Protein AF-A0A920I6Q3-F1 (afdb_monomer_lite)

pLDDT: mean 84.06, std 19.47, range [24.64, 98.5]

Structure (mmCIF, N/CA/C/O backbone):
data_AF-A0A920I6Q3-F1
#
_entry.id   AF-A0A920I6Q3-F1
#
loop_
_atom_site.group_PDB
_atom_site.id
_atom_site.type_symbol
_atom_site.label_atom_id
_atom_site.label_alt_id
_atom_site.label_comp_id
_atom_site.label_asym_id
_atom_site.label_entity_id
_atom_site.label_seq_id
_atom_site.pdbx_PDB_ins_code
_atom_site.Cartn_x
_atom_site.Cartn_y
_atom_site.Cartn_z
_atom_site.occupancy
_atom_site.B_iso_or_equiv
_atom_site.auth_seq_id
_atom_site.auth_comp_id
_atom_site.auth_asym_id
_atom_site.auth_atom_id
_atom_site.pdbx_PDB_model_num
ATOM 1 N N . MET A 1 1 ? 36.066 -13.704 1.745 1.00 34.78 1 MET A N 1
ATOM 2 C CA . MET A 1 1 ? 35.389 -14.937 1.288 1.00 34.78 1 MET A CA 1
ATOM 3 C C . MET A 1 1 ? 34.544 -14.584 0.076 1.00 34.78 1 MET A C 1
ATOM 5 O O . MET A 1 1 ? 33.586 -13.843 0.223 1.00 34.78 1 MET A O 1
ATOM 9 N N . HIS A 1 2 ? 34.948 -15.011 -1.120 1.00 35.78 2 HIS A N 1
ATOM 10 C CA . HIS A 1 2 ? 34.223 -14.758 -2.368 1.00 35.78 2 HIS A CA 1
ATOM 11 C C . HIS A 1 2 ? 33.561 -16.077 -2.783 1.00 35.78 2 HIS A C 1
ATOM 13 O O . HIS A 1 2 ? 34.258 -17.050 -3.060 1.00 35.78 2 HIS A O 1
ATOM 19 N N . CYS A 1 3 ? 32.230 -16.140 -2.725 1.00 24.64 3 CYS A N 1
ATOM 20 C CA . CYS A 1 3 ? 31.465 -17.318 -3.129 1.00 24.64 3 CYS A CA 1
ATOM 21 C C . CYS A 1 3 ? 31.267 -17.269 -4.655 1.00 24.64 3 CYS A C 1
ATOM 23 O O . CYS A 1 3 ? 30.679 -16.301 -5.141 1.00 24.64 3 CYS A O 1
ATOM 25 N N . PRO A 1 4 ? 31.746 -18.250 -5.440 1.00 36.66 4 PRO A N 1
ATOM 26 C CA . PRO A 1 4 ? 31.549 -18.222 -6.879 1.00 36.66 4 PRO A CA 1
ATOM 27 C C . PRO A 1 4 ? 30.095 -18.581 -7.211 1.00 36.66 4 PRO A C 1
ATOM 29 O O . PRO A 1 4 ? 29.609 -19.648 -6.829 1.00 36.66 4 PRO A O 1
ATOM 32 N N . ARG A 1 5 ? 29.408 -17.711 -7.964 1.00 43.38 5 ARG A N 1
ATOM 33 C CA . ARG A 1 5 ? 28.084 -17.999 -8.541 1.00 43.38 5 ARG A CA 1
ATOM 34 C C . ARG A 1 5 ? 28.200 -19.202 -9.487 1.00 43.38 5 ARG A C 1
ATOM 36 O O . ARG A 1 5 ? 28.765 -19.090 -10.575 1.00 43.38 5 ARG A O 1
ATOM 43 N N . ARG A 1 6 ? 27.655 -20.360 -9.097 1.00 35.28 6 ARG A N 1
ATOM 44 C CA . ARG A 1 6 ? 27.401 -21.462 -10.040 1.00 35.28 6 ARG A CA 1
ATOM 45 C C . ARG A 1 6 ? 26.299 -21.021 -10.999 1.00 35.28 6 ARG A C 1
ATOM 47 O O . ARG A 1 6 ? 25.222 -20.632 -10.561 1.00 35.28 6 ARG A O 1
ATOM 54 N N . ARG A 1 7 ? 26.560 -21.101 -12.306 1.00 39.59 7 ARG A N 1
ATOM 55 C CA . ARG A 1 7 ? 25.502 -21.024 -13.320 1.00 39.59 7 ARG A CA 1
ATOM 56 C C . ARG A 1 7 ? 24.631 -22.268 -13.186 1.00 39.59 7 ARG A C 1
ATOM 58 O O . ARG A 1 7 ? 25.133 -23.377 -13.362 1.00 39.59 7 ARG A O 1
ATOM 65 N N . ALA A 1 8 ? 23.354 -22.079 -12.876 1.00 39.53 8 ALA A N 1
ATOM 66 C CA . ALA A 1 8 ? 22.361 -23.127 -13.038 1.00 39.53 8 ALA A CA 1
ATOM 67 C C . ALA A 1 8 ? 22.209 -23.407 -14.542 1.00 39.53 8 ALA A C 1
ATOM 69 O O . ALA A 1 8 ? 21.888 -22.511 -15.323 1.00 39.53 8 ALA A O 1
ATOM 70 N N . VAL A 1 9 ? 22.518 -24.635 -14.946 1.00 38.66 9 VAL A N 1
ATOM 71 C CA . VAL A 1 9 ? 22.268 -25.160 -16.290 1.00 38.66 9 VAL A CA 1
ATOM 72 C C . VAL A 1 9 ? 20.956 -25.936 -16.226 1.00 38.66 9 VAL A C 1
ATOM 74 O O . VAL A 1 9 ? 20.806 -26.774 -15.340 1.00 38.66 9 VAL A O 1
ATOM 77 N N . GLY A 1 10 ? 20.038 -25.673 -17.164 1.00 38.41 10 GLY A N 1
ATOM 78 C CA . GLY A 1 10 ? 18.911 -26.572 -17.445 1.00 38.41 10 GLY A CA 1
ATOM 79 C C . GLY A 1 10 ? 17.497 -26.057 -17.162 1.00 38.41 10 GLY A C 1
ATOM 80 O O . GLY A 1 10 ? 16.642 -26.877 -16.858 1.00 38.41 10 GLY A O 1
ATOM 81 N N . TRP A 1 11 ? 17.227 -24.753 -17.272 1.00 33.84 11 TRP A N 1
ATOM 82 C CA . TRP A 1 11 ? 15.851 -24.230 -17.254 1.00 33.84 11 TRP A CA 1
ATOM 83 C C . TRP A 1 11 ? 15.514 -23.655 -18.635 1.00 33.84 11 TRP A C 1
ATOM 85 O O . TRP A 1 11 ? 16.362 -22.944 -19.181 1.00 33.84 11 TRP A O 1
ATOM 95 N N . PRO A 1 12 ? 14.347 -23.969 -19.229 1.00 40.97 12 PRO A N 1
ATOM 96 C CA . PRO A 1 12 ? 13.922 -23.344 -20.477 1.00 40.97 12 PRO A CA 1
ATOM 97 C C . PRO A 1 12 ? 13.840 -21.821 -20.290 1.00 40.97 12 PRO A C 1
ATOM 99 O O . PRO A 1 12 ? 13.331 -21.338 -19.280 1.00 40.97 12 PRO A O 1
ATOM 102 N N . ASP A 1 13 ? 14.365 -21.062 -21.255 1.00 51.31 13 ASP A N 1
ATOM 103 C CA . ASP A 1 13 ? 14.627 -19.616 -21.138 1.00 51.31 13 ASP A CA 1
ATOM 104 C C . ASP A 1 13 ? 13.391 -18.755 -20.795 1.00 51.31 13 ASP A C 1
ATOM 106 O O . ASP A 1 13 ? 13.546 -17.630 -20.326 1.00 51.31 13 ASP A O 1
ATOM 110 N N . ALA A 1 14 ? 12.176 -19.285 -20.963 1.00 45.19 14 ALA A N 1
ATOM 111 C CA . ALA A 1 14 ? 10.917 -18.605 -20.655 1.00 45.19 14 ALA A CA 1
ATOM 112 C C . ALA A 1 14 ? 10.618 -18.469 -19.147 1.00 45.19 14 ALA A C 1
ATOM 114 O O . ALA A 1 14 ? 9.859 -17.589 -18.755 1.00 45.19 14 ALA A O 1
ATOM 115 N N . GLU A 1 15 ? 11.225 -19.304 -18.297 1.00 41.62 15 GLU A N 1
ATOM 116 C CA . GLU A 1 15 ? 11.016 -19.303 -16.838 1.00 41.62 15 GLU A CA 1
ATOM 117 C C . GLU A 1 15 ? 12.196 -18.705 -16.062 1.00 41.62 15 GLU A C 1
ATOM 119 O O . GLU A 1 15 ? 12.242 -18.758 -14.828 1.00 41.62 15 GLU A O 1
ATOM 124 N N . ARG A 1 16 ? 13.150 -18.064 -16.754 1.00 47.28 16 ARG A N 1
ATOM 125 C CA . ARG A 1 16 ? 13.996 -17.064 -16.097 1.00 47.28 16 ARG A CA 1
ATOM 126 C C . ARG A 1 16 ? 13.096 -15.909 -15.703 1.00 47.28 16 ARG A C 1
ATOM 128 O O . ARG A 1 16 ? 12.879 -15.002 -16.495 1.00 47.28 16 ARG A O 1
ATOM 135 N N . SER A 1 17 ? 12.561 -16.028 -14.489 1.00 52.28 17 SER A N 1
ATOM 136 C CA . SER A 1 17 ? 11.745 -15.061 -13.770 1.00 52.28 17 SER A CA 1
ATOM 137 C C . SER A 1 17 ? 11.915 -13.665 -14.353 1.00 52.28 17 SER A C 1
ATOM 139 O O . SER A 1 17 ? 12.967 -13.044 -14.179 1.00 52.28 17 SER A O 1
ATOM 141 N N . ILE A 1 18 ? 10.881 -13.196 -15.053 1.00 59.38 18 ILE A N 1
ATOM 142 C CA . ILE A 1 18 ? 10.755 -11.819 -15.542 1.00 59.38 18 ILE A CA 1
ATOM 143 C C . ILE A 1 18 ? 11.156 -10.806 -14.460 1.00 59.38 18 ILE A C 1
ATOM 145 O O . ILE A 1 18 ? 11.669 -9.753 -14.796 1.00 59.38 18 ILE A O 1
ATOM 149 N N . ALA A 1 19 ? 11.057 -11.157 -13.172 1.00 59.66 19 ALA A N 1
ATOM 150 C CA . ALA A 1 19 ? 11.467 -10.329 -12.046 1.00 59.66 19 ALA A CA 1
ATOM 151 C C . ALA A 1 19 ? 12.983 -10.159 -11.829 1.00 59.66 19 ALA A C 1
ATOM 153 O O . ALA A 1 19 ? 13.403 -9.142 -11.276 1.00 59.66 19 ALA A O 1
ATOM 154 N N . HIS A 1 20 ? 13.822 -11.114 -12.244 1.00 62.41 20 HIS A N 1
ATOM 155 C CA . HIS A 1 20 ? 15.262 -11.113 -11.948 1.00 62.41 20 HIS A CA 1
ATOM 156 C C . HIS A 1 20 ? 16.000 -9.821 -12.361 1.00 62.41 20 HIS A C 1
ATOM 158 O O . HIS A 1 20 ? 16.717 -9.272 -11.523 1.00 62.41 20 HIS A O 1
ATOM 164 N N . PRO A 1 21 ? 15.821 -9.270 -13.582 1.00 64.75 21 PRO A N 1
ATOM 165 C CA . PRO A 1 21 ? 16.492 -8.024 -13.956 1.00 64.75 21 PRO A CA 1
ATOM 166 C C . PRO A 1 21 ? 16.053 -6.822 -13.106 1.00 64.75 21 PRO A C 1
ATOM 168 O O . PRO A 1 21 ? 16.866 -5.946 -12.829 1.00 64.75 21 PRO A O 1
ATOM 171 N N . TYR A 1 22 ? 14.798 -6.773 -12.652 1.00 65.31 22 TYR A N 1
ATOM 172 C CA . TYR A 1 22 ? 14.277 -5.667 -11.838 1.00 65.31 22 TYR A CA 1
ATOM 173 C C . TYR A 1 22 ? 14.873 -5.682 -10.429 1.00 65.31 22 TYR A C 1
ATOM 175 O O . TYR A 1 22 ? 15.246 -4.636 -9.896 1.00 65.31 22 TYR A O 1
ATOM 183 N N . ILE A 1 23 ? 14.996 -6.877 -9.847 1.00 69.06 23 ILE A N 1
ATOM 184 C CA . ILE A 1 23 ? 15.585 -7.081 -8.522 1.00 69.06 23 ILE A CA 1
ATOM 185 C C . ILE A 1 23 ? 17.081 -6.749 -8.548 1.00 69.06 23 ILE A C 1
ATOM 187 O O . ILE A 1 23 ? 17.555 -6.040 -7.663 1.00 69.06 23 ILE A O 1
ATOM 191 N N . ASP A 1 24 ? 17.812 -7.188 -9.578 1.00 66.81 24 ASP A N 1
ATOM 192 C CA . ASP A 1 24 ? 19.241 -6.883 -9.722 1.00 66.81 24 ASP A CA 1
ATOM 193 C C . ASP A 1 24 ? 19.486 -5.358 -9.797 1.00 66.81 24 ASP A C 1
ATOM 195 O O . ASP A 1 24 ? 20.314 -4.823 -9.058 1.00 66.81 24 ASP A O 1
ATOM 199 N N . ILE A 1 25 ? 18.702 -4.629 -10.605 1.00 67.06 25 ILE A N 1
ATOM 200 C CA . ILE A 1 25 ? 18.811 -3.161 -10.734 1.00 67.06 25 ILE A CA 1
ATOM 201 C C . ILE A 1 25 ? 18.474 -2.457 -9.407 1.00 67.06 25 ILE A C 1
ATOM 203 O O . ILE A 1 25 ? 19.139 -1.488 -9.028 1.00 67.06 25 ILE A O 1
ATOM 207 N N . ALA A 1 26 ? 17.468 -2.943 -8.673 1.00 65.31 26 ALA A N 1
ATOM 208 C CA . ALA A 1 26 ? 17.104 -2.390 -7.370 1.00 65.31 26 ALA A CA 1
ATOM 209 C C . ALA A 1 26 ? 18.235 -2.549 -6.336 1.00 65.31 26 ALA A C 1
ATOM 211 O O . ALA A 1 26 ? 18.516 -1.619 -5.576 1.00 65.31 26 ALA A O 1
ATOM 212 N N . VAL A 1 27 ? 18.915 -3.700 -6.329 1.00 68.00 27 VAL A N 1
ATOM 213 C CA . VAL A 1 27 ? 20.031 -3.991 -5.413 1.00 68.00 27 VAL A CA 1
ATOM 214 C C . VAL A 1 27 ? 21.282 -3.172 -5.756 1.00 68.00 27 VAL A C 1
ATOM 216 O O . VAL A 1 27 ? 21.980 -2.711 -4.851 1.00 68.00 27 VAL A O 1
ATOM 219 N N . ASP A 1 28 ? 21.524 -2.891 -7.038 1.00 70.69 28 ASP A N 1
ATOM 220 C CA . ASP A 1 28 ? 22.690 -2.137 -7.524 1.00 70.69 28 ASP A CA 1
ATOM 221 C C . ASP A 1 28 ? 22.575 -0.603 -7.348 1.00 70.69 28 ASP A C 1
ATOM 223 O O . ASP A 1 28 ? 23.283 0.166 -8.001 1.00 70.69 28 ASP A O 1
ATOM 227 N N . ARG A 1 29 ? 21.711 -0.127 -6.436 1.00 64.44 29 ARG A N 1
ATOM 228 C CA . ARG A 1 29 ? 21.455 1.301 -6.127 1.00 64.44 29 ARG A CA 1
ATOM 229 C C . ARG A 1 29 ? 20.893 2.122 -7.293 1.00 64.44 29 ARG A C 1
ATOM 231 O O . ARG A 1 29 ? 20.887 3.350 -7.232 1.00 64.44 29 ARG A O 1
ATOM 238 N N . GLN A 1 30 ? 20.350 1.474 -8.317 1.00 77.00 30 GLN A N 1
ATOM 239 C CA . GLN A 1 30 ? 19.707 2.130 -9.458 1.00 77.00 30 GLN A CA 1
ATOM 240 C C . GLN A 1 30 ? 18.189 2.235 -9.237 1.00 77.00 30 GLN A C 1
ATOM 242 O O . GLN A 1 30 ? 17.382 1.858 -10.084 1.00 77.00 30 GLN A O 1
ATOM 247 N N . GLY A 1 31 ? 17.779 2.749 -8.071 1.00 79.81 31 GLY A N 1
ATOM 248 C CA . GLY A 1 31 ? 16.374 2.738 -7.639 1.00 79.81 31 GLY A CA 1
ATOM 249 C C . GLY A 1 31 ? 15.419 3.485 -8.579 1.00 79.81 31 GLY A C 1
ATOM 250 O O . GLY A 1 31 ? 14.288 3.049 -8.786 1.00 79.81 31 GLY A O 1
ATOM 251 N N . ALA A 1 32 ? 15.876 4.575 -9.204 1.00 83.44 32 ALA A N 1
ATOM 252 C CA . ALA A 1 32 ? 15.079 5.317 -10.182 1.00 83.44 32 ALA A CA 1
ATOM 253 C C . ALA A 1 32 ? 14.826 4.510 -11.469 1.00 83.44 32 ALA A C 1
ATOM 255 O O . ALA A 1 32 ? 13.694 4.483 -11.954 1.00 83.44 32 ALA A O 1
ATOM 256 N N . ASP A 1 33 ? 15.842 3.813 -11.984 1.00 86.06 33 ASP A N 1
ATOM 257 C CA . ASP A 1 33 ? 15.704 2.953 -13.164 1.00 86.06 33 ASP A CA 1
ATOM 258 C C . ASP A 1 33 ? 14.879 1.703 -12.869 1.00 86.06 33 ASP A C 1
ATOM 260 O O . ASP A 1 33 ? 14.004 1.352 -13.662 1.00 86.06 33 ASP A O 1
ATOM 264 N N . ALA A 1 34 ? 15.086 1.081 -11.703 1.00 88.44 34 ALA A N 1
ATOM 265 C CA . ALA A 1 34 ? 14.261 -0.033 -11.245 1.00 88.44 34 ALA A CA 1
ATOM 266 C C . ALA A 1 34 ? 12.784 0.374 -11.195 1.00 88.44 34 ALA A C 1
ATOM 268 O O . ALA A 1 34 ? 11.931 -0.324 -11.737 1.00 88.44 34 ALA A O 1
ATOM 269 N N . ARG A 1 35 ? 12.484 1.545 -10.619 1.00 90.75 35 ARG A N 1
ATOM 270 C CA . ARG A 1 35 ? 11.119 2.074 -10.544 1.00 90.75 35 ARG A CA 1
ATOM 271 C C . ARG A 1 35 ? 10.531 2.290 -11.933 1.00 90.75 35 ARG A C 1
ATOM 273 O O . ARG A 1 35 ? 9.440 1.801 -12.196 1.00 90.75 35 ARG A O 1
ATOM 280 N N . ARG A 1 36 ? 11.254 2.950 -12.845 1.00 91.38 36 ARG A N 1
ATOM 281 C CA . ARG A 1 36 ? 10.800 3.136 -14.235 1.00 91.38 36 ARG A CA 1
ATOM 282 C C . ARG A 1 36 ? 10.458 1.799 -14.894 1.00 91.38 36 ARG A C 1
ATOM 284 O O . ARG A 1 36 ? 9.429 1.694 -15.550 1.00 91.38 36 ARG A O 1
ATOM 291 N N . HIS A 1 37 ? 11.288 0.778 -14.705 1.00 91.44 37 HIS A N 1
ATOM 292 C CA . HIS A 1 37 ? 11.013 -0.547 -15.248 1.00 91.44 37 HIS A CA 1
ATOM 293 C C . HIS A 1 37 ? 9.762 -1.181 -14.626 1.00 91.44 37 HIS A C 1
ATOM 295 O O . HIS A 1 37 ? 8.944 -1.710 -15.374 1.00 91.44 37 HIS A O 1
ATOM 301 N N . VAL A 1 38 ? 9.562 -1.089 -13.305 1.00 93.56 38 VAL A N 1
ATOM 302 C CA . VAL A 1 38 ? 8.329 -1.572 -12.652 1.00 93.56 38 VAL A CA 1
ATOM 303 C C . VAL A 1 38 ? 7.093 -0.908 -13.265 1.00 93.56 38 VAL A C 1
ATOM 305 O O . VAL A 1 38 ? 6.145 -1.608 -13.608 1.00 93.56 38 VAL A O 1
ATOM 308 N N . TYR A 1 39 ? 7.122 0.412 -13.483 1.00 94.81 39 TYR A N 1
ATOM 309 C CA . TYR A 1 39 ? 6.023 1.140 -14.130 1.00 94.81 39 TYR A CA 1
ATOM 310 C C . TYR A 1 39 ? 5.720 0.640 -15.547 1.00 94.81 39 TYR A C 1
ATOM 312 O O . TYR A 1 39 ? 4.553 0.543 -15.911 1.00 94.81 39 TYR A O 1
ATOM 320 N N . GLU A 1 40 ? 6.734 0.327 -16.358 1.00 94.25 40 GLU A N 1
ATOM 321 C CA . GLU A 1 40 ? 6.503 -0.249 -17.690 1.00 94.25 40 GLU A CA 1
ATOM 322 C C . GLU A 1 40 ? 5.953 -1.678 -17.609 1.00 94.25 40 GLU A C 1
ATOM 324 O O . GLU A 1 40 ? 5.031 -2.017 -18.343 1.00 94.25 40 GLU A O 1
ATOM 329 N N . HIS A 1 41 ? 6.458 -2.493 -16.679 1.00 93.75 41 HIS A N 1
ATOM 330 C CA . HIS A 1 41 ? 6.026 -3.882 -16.500 1.00 93.75 41 HIS A CA 1
ATOM 331 C C . HIS A 1 41 ? 4.542 -3.994 -16.159 1.00 93.75 41 HIS A C 1
ATOM 333 O O . HIS A 1 41 ? 3.809 -4.759 -16.782 1.00 93.75 41 HIS A O 1
ATOM 339 N N . VAL A 1 42 ? 4.075 -3.201 -15.192 1.00 95.31 42 VAL A N 1
ATOM 340 C CA . VAL A 1 42 ? 2.686 -3.285 -14.720 1.00 95.31 42 VAL A CA 1
ATOM 341 C C . VAL A 1 42 ? 1.668 -2.767 -15.738 1.00 95.31 42 VAL A C 1
ATOM 343 O O . VAL A 1 42 ? 0.478 -3.010 -15.565 1.00 95.31 42 VAL A O 1
ATOM 346 N N . LYS A 1 43 ? 2.092 -2.093 -16.818 1.00 94.62 43 LYS A N 1
ATOM 347 C CA . LYS A 1 43 ? 1.183 -1.750 -17.927 1.00 94.62 43 LYS A CA 1
ATOM 348 C C . LYS A 1 43 ? 0.724 -2.990 -18.687 1.00 94.62 43 LYS A C 1
ATOM 350 O O . LYS A 1 43 ? -0.413 -3.027 -19.144 1.00 94.62 43 LYS A O 1
ATOM 355 N N . GLU A 1 44 ? 1.603 -3.978 -18.834 1.00 94.94 44 GLU A N 1
ATOM 356 C CA . GLU A 1 44 ? 1.318 -5.215 -19.566 1.00 94.94 44 GLU A CA 1
ATOM 357 C C . GLU A 1 44 ? 0.897 -6.348 -18.618 1.00 94.94 44 GLU A C 1
ATOM 359 O O . GLU A 1 44 ? -0.043 -7.086 -18.912 1.00 94.94 44 GLU A O 1
ATOM 364 N N . TRP A 1 45 ? 1.512 -6.424 -17.433 1.00 95.31 45 TRP A N 1
ATOM 365 C CA . TRP A 1 45 ? 1.209 -7.425 -16.404 1.00 95.31 45 TRP A CA 1
ATOM 366 C C . TRP A 1 45 ? 0.849 -6.772 -15.064 1.00 95.31 45 TRP A C 1
ATOM 368 O O . TRP A 1 45 ? 1.582 -6.918 -14.083 1.00 95.31 45 TRP A O 1
ATOM 378 N N . PRO A 1 46 ? -0.295 -6.068 -14.967 1.00 94.56 46 PRO A N 1
ATOM 379 C CA . PRO A 1 46 ? -0.657 -5.332 -13.755 1.00 94.56 46 PRO A CA 1
ATOM 380 C C . PRO A 1 46 ? -0.804 -6.233 -12.528 1.00 94.56 46 PRO A C 1
ATOM 382 O O . PRO A 1 46 ? -0.551 -5.771 -11.423 1.00 94.56 46 PRO A O 1
ATOM 385 N N . ARG A 1 47 ? -1.165 -7.512 -12.720 1.00 95.06 47 ARG A N 1
ATOM 386 C CA . ARG A 1 47 ? -1.357 -8.530 -11.670 1.00 95.06 47 ARG A CA 1
ATOM 387 C C . ARG A 1 47 ? -0.091 -9.291 -11.256 1.00 95.06 47 ARG A C 1
ATOM 389 O O . ARG A 1 47 ? -0.180 -10.225 -10.462 1.00 95.06 47 ARG A O 1
ATOM 396 N N . ASP A 1 48 ? 1.079 -8.931 -11.779 1.00 94.56 48 ASP A N 1
ATOM 397 C CA . ASP A 1 48 ? 2.342 -9.492 -11.294 1.00 94.56 48 ASP A CA 1
ATOM 398 C C . ASP A 1 48 ? 2.701 -8.869 -9.937 1.00 94.56 48 ASP A C 1
ATOM 400 O O . ASP A 1 48 ? 3.421 -7.871 -9.847 1.00 94.56 48 ASP A O 1
ATOM 404 N N . VAL A 1 49 ? 2.156 -9.458 -8.870 1.00 92.25 49 VAL A N 1
ATOM 405 C CA . VAL A 1 49 ? 2.309 -8.973 -7.491 1.00 92.25 49 VAL A CA 1
ATOM 406 C C . VAL A 1 49 ? 3.778 -8.905 -7.074 1.00 92.25 49 VAL A C 1
ATOM 408 O O . VAL A 1 49 ? 4.154 -7.985 -6.355 1.00 92.25 49 VAL A O 1
ATOM 411 N N . LEU A 1 50 ? 4.639 -9.813 -7.552 1.00 90.62 50 LEU A N 1
ATOM 412 C CA . LEU A 1 50 ? 6.065 -9.793 -7.206 1.00 90.62 50 LEU A CA 1
ATOM 413 C C . LEU A 1 50 ? 6.746 -8.518 -7.709 1.00 90.62 50 LEU A C 1
ATOM 415 O O . LEU A 1 50 ? 7.562 -7.933 -6.996 1.00 90.62 50 LEU A O 1
ATOM 419 N N . ILE A 1 51 ? 6.389 -8.066 -8.913 1.00 92.38 51 ILE A N 1
ATOM 420 C CA . ILE A 1 51 ? 6.916 -6.826 -9.483 1.00 92.38 51 ILE A CA 1
ATOM 421 C C . ILE A 1 51 ? 6.208 -5.600 -8.915 1.00 92.38 51 ILE A C 1
ATOM 423 O O . ILE A 1 51 ? 6.874 -4.643 -8.519 1.00 92.38 51 ILE A O 1
ATOM 427 N N . ALA A 1 52 ? 4.879 -5.623 -8.810 1.00 94.56 52 ALA A N 1
ATOM 428 C CA . ALA A 1 52 ? 4.116 -4.503 -8.267 1.00 94.56 52 ALA A CA 1
ATOM 429 C C . ALA A 1 52 ? 4.515 -4.185 -6.811 1.00 94.56 52 ALA A C 1
ATOM 431 O O . ALA A 1 52 ? 4.649 -3.013 -6.443 1.00 94.56 52 ALA A O 1
ATOM 432 N N . GLN A 1 53 ? 4.810 -5.212 -6.002 1.00 94.44 53 GLN A N 1
ATOM 433 C CA . GLN A 1 53 ? 5.256 -5.072 -4.612 1.00 94.44 53 GLN A CA 1
ATOM 434 C C . GLN A 1 53 ? 6.514 -4.206 -4.463 1.00 94.44 53 GLN A C 1
ATOM 436 O O . GLN A 1 53 ? 6.667 -3.521 -3.445 1.00 94.44 53 GLN A O 1
ATOM 441 N N . MET A 1 54 ? 7.381 -4.179 -5.482 1.00 93.69 54 MET A N 1
ATOM 442 C CA . MET A 1 54 ? 8.603 -3.371 -5.482 1.00 93.69 54 MET A CA 1
ATOM 443 C C . MET A 1 54 ? 8.311 -1.873 -5.371 1.00 93.69 54 MET A C 1
ATOM 445 O O . MET A 1 54 ? 9.118 -1.152 -4.796 1.00 93.69 54 MET A O 1
ATOM 449 N N . CYS A 1 55 ? 7.173 -1.390 -5.878 1.00 95.50 55 CYS A N 1
ATOM 450 C CA . CYS A 1 55 ? 6.744 0.007 -5.741 1.00 95.50 55 CYS A CA 1
ATOM 451 C C . CYS A 1 55 ? 5.635 0.198 -4.692 1.00 95.50 55 CYS A C 1
ATOM 453 O O . CYS A 1 55 ? 5.521 1.284 -4.124 1.00 95.50 55 CYS A O 1
ATOM 455 N N . ALA A 1 56 ? 4.862 -0.849 -4.393 1.00 94.69 56 ALA A N 1
ATOM 456 C CA . ALA A 1 56 ? 3.722 -0.781 -3.482 1.00 94.69 56 ALA A CA 1
ATOM 457 C C . ALA A 1 56 ? 4.098 -0.661 -1.994 1.00 94.69 56 ALA A C 1
ATOM 459 O O . ALA A 1 56 ? 3.329 -0.093 -1.229 1.00 94.69 56 ALA A O 1
ATOM 460 N N . GLY A 1 57 ? 5.231 -1.224 -1.558 1.00 86.88 57 GLY A N 1
ATOM 461 C CA . GLY A 1 57 ? 5.591 -1.281 -0.133 1.00 86.88 57 GLY A CA 1
ATOM 462 C C . GLY A 1 57 ? 6.241 -0.001 0.409 1.00 86.88 57 GLY A C 1
ATOM 463 O O . GLY A 1 57 ? 6.926 0.711 -0.325 1.00 86.88 57 GLY A O 1
ATOM 464 N N . VAL A 1 58 ? 6.119 0.245 1.721 1.00 81.00 58 VAL A N 1
ATOM 465 C CA . VAL A 1 58 ? 6.793 1.365 2.421 1.00 81.00 58 VAL A CA 1
ATOM 466 C C . VAL A 1 58 ? 8.325 1.307 2.300 1.00 81.00 58 VAL A C 1
ATOM 468 O O . VAL A 1 58 ? 8.989 2.328 2.146 1.00 81.00 58 VAL A O 1
ATOM 471 N N . PHE A 1 59 ? 8.895 0.098 2.262 1.00 83.81 59 PHE A N 1
ATOM 472 C CA . PHE A 1 59 ? 10.323 -0.140 1.999 1.00 83.81 59 PHE A CA 1
ATOM 473 C C . PHE A 1 59 ? 10.635 -0.379 0.515 1.00 83.81 59 PHE A C 1
ATOM 475 O O . PHE A 1 59 ? 11.732 -0.810 0.165 1.00 83.81 59 PHE A O 1
ATOM 482 N N . GLY A 1 60 ? 9.660 -0.140 -0.360 1.00 88.12 60 GLY A N 1
ATOM 483 C CA . GLY A 1 60 ? 9.803 -0.268 -1.800 1.00 88.12 60 GLY A CA 1
ATOM 484 C C . GLY A 1 60 ? 10.514 0.926 -2.434 1.00 88.12 60 GLY A C 1
ATOM 485 O O . GLY A 1 60 ? 10.886 1.905 -1.788 1.00 88.12 60 GLY A O 1
ATOM 486 N N . LEU A 1 61 ? 10.651 0.859 -3.752 1.00 92.69 61 LEU A N 1
ATOM 487 C CA . LEU A 1 61 ? 11.334 1.836 -4.592 1.00 92.69 61 LEU A CA 1
ATOM 488 C C . LEU A 1 61 ? 10.727 3.244 -4.515 1.00 92.69 61 LEU A C 1
ATOM 490 O O . LEU A 1 61 ? 11.455 4.210 -4.720 1.00 92.69 61 LEU A O 1
ATOM 494 N N . ILE A 1 62 ? 9.423 3.370 -4.229 1.00 93.50 62 ILE A N 1
ATOM 495 C CA . ILE A 1 62 ? 8.760 4.668 -4.017 1.00 93.50 62 ILE A CA 1
ATOM 496 C C . ILE A 1 62 ? 8.942 5.124 -2.563 1.00 93.50 62 ILE A C 1
ATOM 498 O O . ILE A 1 62 ? 9.531 6.182 -2.326 1.00 93.50 62 ILE A O 1
ATOM 502 N N . GLY A 1 63 ? 8.506 4.316 -1.589 1.00 88.75 63 GLY A N 1
ATOM 503 C CA . GLY A 1 63 ? 8.526 4.681 -0.166 1.00 88.75 63 GLY A CA 1
ATOM 504 C C . GLY A 1 63 ? 9.930 4.972 0.385 1.00 88.75 63 GLY A C 1
ATOM 505 O O . GLY A 1 63 ? 10.126 5.912 1.156 1.00 88.75 63 GLY A O 1
ATOM 506 N N . PHE A 1 64 ? 10.951 4.264 -0.104 1.00 86.69 64 PHE A N 1
ATOM 507 C CA . PHE A 1 64 ? 12.345 4.463 0.306 1.00 86.69 64 PHE A CA 1
ATOM 508 C C . PHE A 1 64 ? 13.156 5.387 -0.619 1.00 86.69 64 PHE A C 1
ATOM 510 O O . PHE A 1 64 ? 14.373 5.500 -0.479 1.00 86.69 64 PHE A O 1
ATOM 517 N N . SER A 1 65 ? 12.503 6.078 -1.558 1.00 88.31 65 SER A N 1
ATOM 518 C CA . SER A 1 65 ? 13.178 6.959 -2.526 1.00 88.31 65 SER A CA 1
ATOM 519 C C . SER A 1 65 ? 13.750 8.243 -1.915 1.00 88.31 65 SER A C 1
ATOM 521 O O . SER A 1 65 ? 14.594 8.888 -2.533 1.00 88.31 65 SER A O 1
ATOM 523 N N . GLY A 1 66 ? 13.246 8.662 -0.749 1.00 84.81 66 GLY A N 1
ATOM 524 C CA . GLY A 1 66 ? 13.555 9.966 -0.150 1.00 84.81 66 GLY A CA 1
ATOM 525 C C . GLY A 1 66 ? 13.018 11.169 -0.941 1.00 84.81 66 GLY A C 1
ATOM 526 O O . GLY A 1 66 ? 13.371 12.304 -0.630 1.00 84.81 66 GLY A O 1
ATOM 527 N N . SER A 1 67 ? 12.187 10.937 -1.963 1.00 88.00 67 SER A N 1
ATOM 528 C CA . SER A 1 67 ? 11.614 12.004 -2.787 1.00 88.00 67 SER A CA 1
ATOM 529 C C . SER A 1 67 ? 10.471 12.711 -2.045 1.00 88.00 67 SER A C 1
ATOM 531 O O . SER A 1 67 ? 9.634 12.030 -1.447 1.00 88.00 67 SER A O 1
ATOM 533 N N . PRO A 1 68 ? 10.385 14.053 -2.092 1.00 92.62 68 PRO A N 1
ATOM 534 C CA . PRO A 1 68 ? 9.206 14.770 -1.614 1.00 92.62 68 PRO A CA 1
ATOM 535 C C . PRO A 1 68 ? 7.944 14.313 -2.362 1.00 92.62 68 PRO A C 1
ATOM 537 O O . PRO A 1 68 ? 7.965 14.219 -3.588 1.00 92.62 68 PRO A O 1
ATOM 540 N N . GLY A 1 69 ? 6.851 14.050 -1.640 1.00 92.81 69 GLY A N 1
ATOM 541 C CA . GLY A 1 69 ? 5.574 13.631 -2.235 1.00 92.81 69 GLY A CA 1
ATOM 542 C C . GLY A 1 69 ? 5.511 12.162 -2.666 1.00 92.81 69 GLY A C 1
ATOM 543 O O . GLY A 1 69 ? 4.616 11.787 -3.425 1.00 92.81 69 GLY A O 1
ATOM 544 N N . ARG A 1 70 ? 6.442 11.325 -2.196 1.00 94.94 70 ARG A N 1
ATOM 545 C CA . ARG A 1 70 ? 6.457 9.876 -2.461 1.00 94.94 70 ARG A CA 1
ATOM 546 C C . ARG A 1 70 ? 5.173 9.171 -2.005 1.00 94.94 70 ARG A C 1
ATOM 548 O O . ARG A 1 70 ? 4.786 8.187 -2.619 1.00 94.94 70 ARG A O 1
ATOM 555 N N . GLU A 1 71 ? 4.511 9.667 -0.964 1.00 95.44 71 GLU A N 1
ATOM 556 C CA . GLU A 1 71 ? 3.255 9.129 -0.436 1.00 95.44 71 GLU A CA 1
ATOM 557 C C . GLU A 1 71 ? 2.153 9.266 -1.502 1.00 95.44 71 GLU A C 1
ATOM 559 O O . GLU A 1 71 ? 1.524 8.286 -1.903 1.00 95.44 71 GLU A O 1
ATOM 564 N N . SER A 1 72 ? 2.027 10.462 -2.088 1.00 96.75 72 SER A N 1
ATOM 565 C CA . SER A 1 72 ? 1.127 10.725 -3.217 1.00 96.75 72 SER A CA 1
ATOM 566 C C . SER A 1 72 ? 1.503 9.932 -4.472 1.00 96.75 72 SER A C 1
ATOM 568 O O . SER A 1 72 ? 0.623 9.483 -5.207 1.00 96.75 72 SER A O 1
ATOM 570 N N . GLU A 1 73 ? 2.800 9.743 -4.739 1.00 97.00 73 GLU A N 1
ATOM 571 C CA . GLU A 1 73 ? 3.270 8.902 -5.847 1.00 97.00 73 GLU A CA 1
ATOM 572 C C . GLU A 1 73 ? 2.860 7.436 -5.648 1.00 97.00 73 GLU A C 1
ATOM 574 O O . GLU A 1 73 ? 2.384 6.798 -6.587 1.00 97.00 73 GLU A O 1
ATOM 579 N N . GLN A 1 74 ? 2.998 6.906 -4.431 1.00 97.19 74 GLN A N 1
ATOM 580 C CA . GLN A 1 74 ? 2.617 5.534 -4.107 1.00 97.19 74 GLN A CA 1
ATOM 581 C C . GLN A 1 74 ? 1.109 5.329 -4.252 1.00 97.19 74 GLN A C 1
ATOM 583 O O . GLN A 1 74 ? 0.687 4.345 -4.864 1.00 97.19 74 GLN A O 1
ATOM 588 N N . LEU A 1 75 ? 0.302 6.279 -3.770 1.00 98.12 75 LEU A N 1
ATOM 589 C CA . LEU A 1 75 ? -1.144 6.246 -3.971 1.00 98.12 75 LEU A CA 1
ATOM 590 C C . LEU A 1 75 ? -1.504 6.274 -5.461 1.00 98.12 75 LEU A C 1
ATOM 592 O O . LEU A 1 75 ? -2.348 5.493 -5.900 1.00 98.12 75 LEU A O 1
ATOM 596 N N . SER A 1 76 ? -0.848 7.129 -6.249 1.00 98.00 76 SER A N 1
ATOM 597 C CA . SER A 1 76 ? -1.056 7.211 -7.699 1.00 98.00 76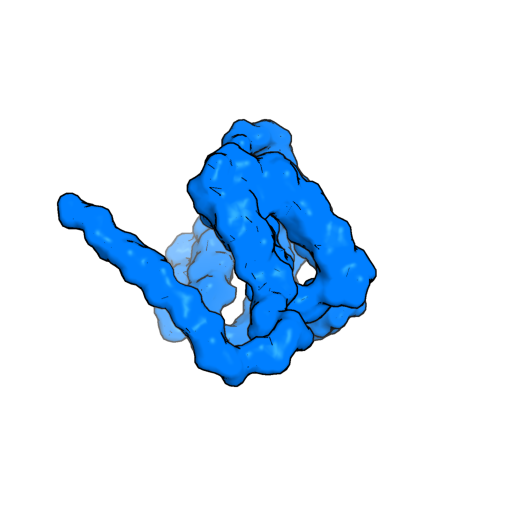 SER A CA 1
ATOM 598 C C . SER A 1 76 ? -0.715 5.892 -8.403 1.00 98.00 76 SER A C 1
ATOM 600 O O . SER A 1 76 ? -1.509 5.393 -9.202 1.00 98.00 76 SER A O 1
ATOM 602 N N . PHE A 1 77 ? 0.423 5.280 -8.058 1.00 98.06 77 PHE A N 1
ATOM 603 C CA . PHE A 1 77 ? 0.844 3.986 -8.595 1.00 98.06 77 PHE A CA 1
ATOM 604 C C . PHE A 1 77 ? -0.188 2.885 -8.315 1.00 98.06 77 PHE A C 1
ATOM 606 O O . PHE A 1 77 ? -0.638 2.207 -9.240 1.00 98.06 77 PHE A O 1
ATOM 613 N N . LEU A 1 78 ? -0.598 2.738 -7.051 1.00 97.94 78 LEU A N 1
ATOM 614 C CA . LEU A 1 78 ? -1.565 1.720 -6.632 1.00 97.94 78 LEU A CA 1
ATOM 615 C C . LEU A 1 78 ? -2.945 1.949 -7.250 1.00 97.94 78 LEU A C 1
ATOM 617 O O . LEU A 1 78 ? -3.555 1.011 -7.758 1.00 97.94 78 LEU A O 1
ATOM 621 N N . SER A 1 79 ? -3.404 3.201 -7.283 1.00 97.75 79 SER A N 1
ATOM 622 C CA . SER A 1 79 ? -4.667 3.572 -7.931 1.00 97.75 79 SER A CA 1
ATOM 623 C C . SER A 1 79 ? -4.651 3.258 -9.429 1.00 97.75 79 SER A C 1
ATOM 625 O O . SER A 1 79 ? -5.661 2.830 -9.980 1.00 97.75 79 SER A O 1
ATOM 627 N N . GLY A 1 80 ? -3.502 3.432 -10.090 1.00 97.69 80 GLY A N 1
ATOM 628 C CA . GLY A 1 80 ? -3.337 3.148 -11.514 1.00 97.69 80 GLY A CA 1
ATOM 629 C C . GLY A 1 80 ? -3.470 1.665 -11.863 1.00 97.69 80 GLY A C 1
ATOM 630 O O . GLY A 1 80 ? -4.038 1.335 -12.903 1.00 97.69 80 GLY A O 1
ATOM 631 N N . ILE A 1 81 ? -2.995 0.768 -10.994 1.00 97.38 81 ILE A N 1
ATOM 632 C CA . ILE A 1 81 ? -3.126 -0.683 -11.205 1.00 97.38 81 ILE A CA 1
ATOM 633 C C . ILE A 1 81 ? -4.443 -1.246 -10.656 1.00 97.38 81 ILE A C 1
ATOM 635 O O . ILE A 1 81 ? -4.843 -2.337 -11.060 1.00 97.38 81 ILE A O 1
ATOM 639 N N . ALA A 1 82 ? -5.152 -0.505 -9.798 1.00 97.56 82 ALA A N 1
ATOM 640 C CA . ALA A 1 82 ? -6.344 -0.985 -9.104 1.00 97.56 82 ALA A CA 1
ATOM 641 C C . ALA A 1 82 ? -7.453 -1.597 -9.976 1.00 97.56 82 ALA A C 1
AT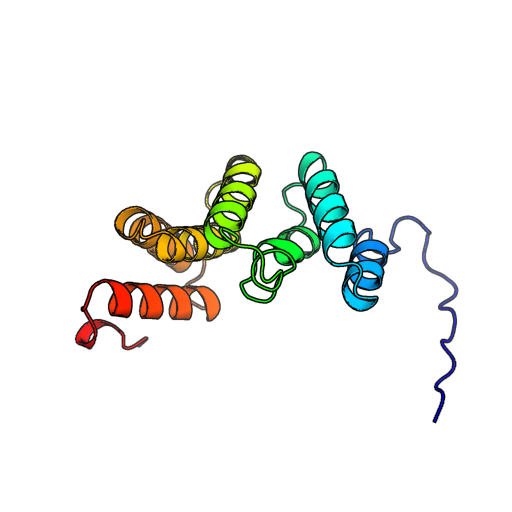OM 643 O O . ALA A 1 82 ? -7.964 -2.660 -9.609 1.00 97.56 82 ALA A O 1
ATOM 644 N N . PRO A 1 83 ? -7.785 -1.042 -11.159 1.00 97.19 83 PRO A N 1
ATOM 645 C CA . PRO A 1 83 ? -8.808 -1.623 -12.027 1.00 97.19 83 PRO A CA 1
ATOM 646 C C . PRO A 1 83 ? -8.529 -3.072 -12.449 1.00 97.19 83 PRO A C 1
ATOM 648 O O . PRO A 1 83 ? -9.461 -3.806 -12.768 1.00 97.19 83 PRO A O 1
ATOM 651 N N . ALA A 1 84 ? -7.263 -3.501 -12.452 1.00 97.06 84 ALA A N 1
ATOM 652 C CA . ALA A 1 84 ? -6.896 -4.865 -12.809 1.00 97.06 84 ALA A CA 1
ATOM 653 C C . ALA A 1 84 ? -7.119 -5.871 -11.671 1.00 97.06 84 ALA A C 1
ATOM 655 O O . ALA A 1 84 ? -7.113 -7.071 -11.928 1.00 97.06 84 ALA A O 1
ATOM 656 N N . TYR A 1 85 ? -7.283 -5.431 -10.423 1.00 95.88 85 TYR A N 1
ATOM 657 C CA . TYR A 1 85 ? -7.300 -6.311 -9.252 1.00 95.88 85 TYR A CA 1
ATOM 658 C C . TYR A 1 85 ? -8.707 -6.633 -8.751 1.00 95.88 85 TYR A C 1
ATOM 660 O O . TYR A 1 85 ? -8.912 -7.760 -8.308 1.00 95.88 85 TYR A O 1
ATOM 668 N N . GLY A 1 86 ? -9.680 -5.731 -8.905 1.00 93.19 86 GLY A N 1
ATOM 669 C CA . GLY A 1 86 ? -11.002 -5.908 -8.292 1.00 93.19 86 GLY A CA 1
ATOM 670 C C . GLY A 1 86 ? -10.882 -5.924 -6.765 1.00 93.19 86 GLY A C 1
ATOM 671 O O . GLY A 1 86 ? -10.137 -5.119 -6.213 1.00 93.19 86 GLY A O 1
ATOM 672 N N . ASP A 1 87 ? -11.538 -6.880 -6.109 1.00 94.88 87 ASP A N 1
ATOM 673 C CA . ASP A 1 87 ? -11.584 -6.990 -4.640 1.00 94.88 87 ASP A CA 1
ATOM 674 C C . ASP A 1 87 ? -10.400 -7.788 -4.049 1.00 94.88 87 ASP A C 1
ATOM 676 O O . ASP A 1 87 ? -10.528 -8.493 -3.049 1.00 94.88 87 ASP A O 1
ATOM 680 N N . ASP A 1 88 ? -9.236 -7.746 -4.700 1.00 97.81 88 ASP A N 1
ATOM 681 C CA . ASP A 1 88 ? -8.048 -8.460 -4.234 1.00 97.81 88 ASP A CA 1
ATOM 682 C C . ASP A 1 88 ? -7.527 -7.865 -2.915 1.00 97.81 88 ASP A C 1
ATOM 684 O O . ASP A 1 88 ? -7.144 -6.693 -2.844 1.00 97.81 88 ASP A O 1
ATOM 688 N N . TRP A 1 89 ? -7.486 -8.691 -1.867 1.00 98.00 89 TRP A N 1
ATOM 689 C CA . TRP A 1 89 ? -7.137 -8.256 -0.514 1.00 98.00 89 TRP A CA 1
ATOM 690 C C . TRP A 1 89 ? -5.728 -7.660 -0.411 1.00 98.00 89 TRP A C 1
ATOM 692 O O . TRP A 1 89 ? -5.507 -6.762 0.406 1.00 98.00 89 TRP A O 1
ATOM 702 N N . TRP A 1 90 ? -4.766 -8.129 -1.219 1.00 97.44 90 TRP A N 1
ATOM 703 C CA . TRP A 1 90 ? -3.402 -7.605 -1.178 1.00 97.44 90 TRP A CA 1
ATOM 704 C C . TRP A 1 90 ? -3.403 -6.168 -1.675 1.00 97.44 90 TRP A C 1
ATOM 706 O O . TRP A 1 90 ? -2.921 -5.279 -0.970 1.00 97.44 90 TRP A O 1
ATOM 716 N N . LEU A 1 91 ? -4.005 -5.915 -2.839 1.00 97.94 91 LEU A N 1
ATOM 717 C CA . LEU A 1 91 ? -4.054 -4.561 -3.370 1.00 97.94 91 LEU A CA 1
ATOM 718 C C . LEU A 1 91 ? -4.843 -3.634 -2.443 1.00 97.94 91 LEU A C 1
ATOM 720 O O . LEU A 1 91 ? -4.368 -2.535 -2.159 1.00 97.94 91 LEU A O 1
ATOM 724 N N . LEU A 1 92 ? -6.015 -4.058 -1.963 1.00 98.44 92 LEU A N 1
ATOM 725 C CA . LEU A 1 92 ? -6.840 -3.243 -1.070 1.00 98.44 92 LEU A CA 1
ATOM 726 C C . LEU A 1 92 ? -6.072 -2.846 0.198 1.00 98.44 92 LEU A C 1
ATOM 728 O O . LEU A 1 92 ? -6.109 -1.683 0.598 1.00 98.44 92 LEU A O 1
ATOM 732 N N . SER A 1 93 ? -5.285 -3.764 0.768 1.00 98.25 93 SER A N 1
ATOM 733 C CA . SER A 1 93 ? -4.415 -3.468 1.909 1.00 98.25 93 SER A CA 1
ATOM 734 C C . SER A 1 93 ? -3.328 -2.441 1.576 1.00 98.25 93 SER A C 1
ATOM 736 O O . SER A 1 93 ? -3.073 -1.543 2.378 1.00 98.25 93 SER A O 1
ATOM 738 N N . GLN A 1 94 ? -2.682 -2.553 0.408 1.00 97.94 94 GLN A N 1
ATOM 739 C CA . GLN A 1 94 ? -1.666 -1.589 -0.031 1.00 97.94 94 GLN A CA 1
ATOM 740 C C . GLN A 1 94 ? -2.288 -0.211 -0.303 1.00 97.94 94 GLN A C 1
ATOM 742 O O . GLN A 1 94 ? -1.699 0.813 0.039 1.00 97.94 94 GLN A O 1
ATOM 747 N N . LEU A 1 95 ? -3.475 -0.181 -0.913 1.00 98.00 95 LEU A N 1
ATOM 748 C CA . LEU A 1 95 ? -4.195 1.044 -1.242 1.00 98.00 95 LEU A CA 1
ATOM 749 C C . LEU A 1 95 ? -4.657 1.766 0.027 1.00 98.00 95 LEU A C 1
ATOM 751 O O . LEU A 1 95 ? -4.466 2.974 0.121 1.00 98.00 95 LEU A O 1
ATOM 755 N N . ALA A 1 96 ? -5.165 1.028 1.019 1.00 98.25 96 ALA A N 1
ATOM 756 C CA . ALA A 1 96 ? -5.511 1.576 2.327 1.00 98.25 96 ALA A CA 1
ATOM 757 C C . ALA A 1 96 ? -4.304 2.224 3.017 1.00 98.25 96 ALA A C 1
ATOM 759 O O . 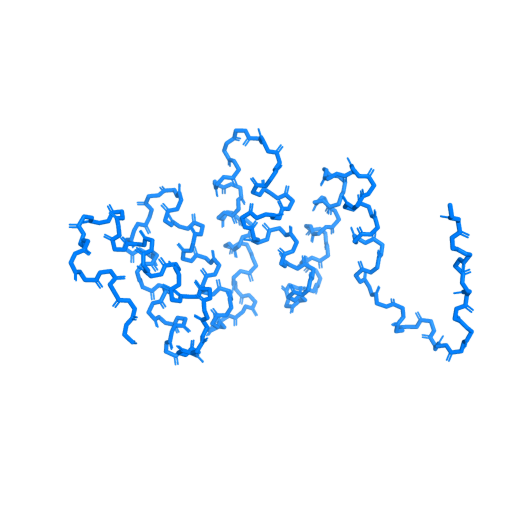ALA A 1 96 ? -4.406 3.343 3.519 1.00 98.25 96 ALA A O 1
ATOM 760 N N . PHE A 1 97 ? -3.141 1.564 2.980 1.00 97.69 97 PHE A N 1
ATOM 761 C CA . PHE A 1 97 ? -1.900 2.154 3.477 1.00 97.69 97 PHE A CA 1
ATOM 762 C C . PHE A 1 97 ? -1.535 3.436 2.714 1.00 97.69 97 PHE A C 1
ATOM 764 O O . PHE A 1 97 ? -1.320 4.478 3.311 1.00 97.69 97 PHE A O 1
ATOM 771 N N . ALA A 1 98 ? -1.534 3.431 1.384 1.00 97.50 98 ALA A N 1
ATOM 772 C CA . ALA A 1 98 ? -1.186 4.644 0.642 1.00 97.50 98 ALA A CA 1
ATOM 773 C C . ALA A 1 98 ? -2.194 5.796 0.840 1.00 97.50 98 ALA A C 1
ATOM 775 O O . ALA A 1 98 ? -1.822 6.965 0.762 1.00 97.50 98 ALA A O 1
ATOM 776 N N . GLN A 1 99 ? -3.464 5.480 1.102 1.00 98.31 99 GLN A N 1
ATOM 777 C CA . GLN A 1 99 ? -4.506 6.454 1.423 1.00 98.31 99 GLN A CA 1
ATOM 778 C C . GLN A 1 99 ? -4.305 7.082 2.803 1.00 98.31 99 GLN A C 1
ATOM 780 O O . GLN A 1 99 ? -4.411 8.305 2.919 1.00 98.31 99 GLN A O 1
ATOM 785 N N . LEU A 1 100 ? -3.989 6.288 3.834 1.00 96.88 100 LEU A N 1
ATOM 786 C CA . LEU A 1 100 ? -3.774 6.827 5.181 1.00 96.88 100 LEU A CA 1
ATOM 787 C C . LEU A 1 100 ? -2.571 7.779 5.217 1.00 96.88 100 LEU A C 1
ATOM 789 O O . LEU A 1 100 ? -2.677 8.854 5.800 1.00 96.88 100 LEU A O 1
ATOM 793 N N . GLU A 1 101 ? -1.495 7.465 4.487 1.00 95.19 101 GLU A N 1
ATOM 794 C CA . GLU A 1 101 ? -0.283 8.298 4.408 1.00 95.19 101 GLU A CA 1
ATOM 795 C C . GLU A 1 101 ? -0.535 9.688 3.792 1.00 95.19 101 GLU A C 1
ATOM 797 O O . GLU A 1 101 ? 0.233 10.624 4.013 1.00 95.19 101 GLU A O 1
ATOM 802 N N . VAL A 1 102 ? -1.620 9.852 3.026 1.00 96.50 102 VAL A N 1
ATOM 803 C CA . VAL A 1 102 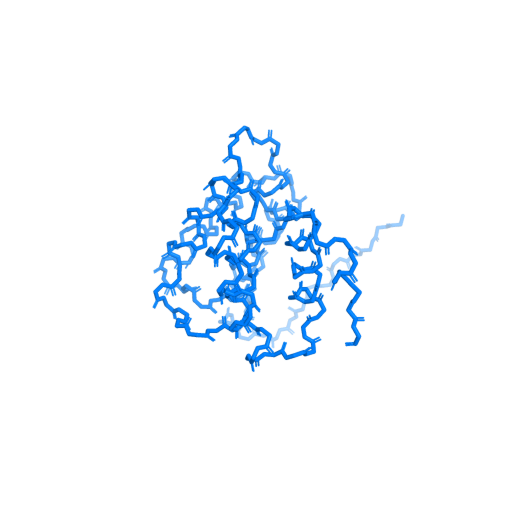? -2.047 11.151 2.473 1.00 96.50 102 VAL A CA 1
ATOM 804 C C . VAL A 1 102 ? -3.289 11.726 3.169 1.00 96.50 102 VAL A C 1
ATOM 806 O O . VAL A 1 102 ? -3.860 12.708 2.693 1.00 96.50 102 VAL A O 1
ATOM 809 N N . GLY A 1 103 ? -3.727 11.124 4.279 1.00 96.62 103 GLY A N 1
ATOM 810 C CA . GLY A 1 103 ? -4.859 11.581 5.088 1.00 96.62 103 GLY A CA 1
ATOM 811 C C . GLY A 1 103 ? -6.250 11.203 4.561 1.00 96.62 103 GLY A C 1
ATOM 812 O O . GLY A 1 103 ? -7.246 11.752 5.027 1.00 96.62 103 GLY A O 1
ATOM 813 N N . GLN A 1 104 ? -6.361 10.268 3.613 1.00 97.81 104 GLN A N 1
ATOM 814 C CA . GLN A 1 104 ? -7.640 9.750 3.097 1.00 97.81 104 GLN A CA 1
ATOM 815 C C . GLN A 1 104 ? -8.213 8.650 4.011 1.00 97.81 104 GLN A C 1
ATOM 817 O O . GLN A 1 104 ? -8.412 7.509 3.593 1.00 97.81 104 GLN A O 1
ATOM 822 N N . LEU A 1 105 ? -8.454 8.987 5.283 1.00 97.31 105 LEU A N 1
ATOM 823 C CA . LEU A 1 105 ? -8.735 8.006 6.342 1.00 97.31 105 LEU A CA 1
ATOM 824 C C . LEU A 1 105 ? -10.022 7.198 6.107 1.00 97.31 105 LEU A C 1
ATOM 826 O O . LEU A 1 105 ? -10.020 5.989 6.293 1.00 97.31 105 LEU A O 1
ATOM 830 N N . GLU A 1 106 ? -11.105 7.829 5.645 1.00 97.38 106 GLU A N 1
ATOM 831 C CA . GLU A 1 106 ? -12.376 7.129 5.375 1.00 97.38 106 GLU A CA 1
ATOM 832 C C . GLU A 1 106 ? -12.250 6.111 4.228 1.00 97.38 106 GLU A C 1
ATOM 834 O O . GLU A 1 106 ? -12.816 5.015 4.269 1.00 97.38 106 GLU A O 1
ATOM 839 N N . GLN A 1 107 ? -11.489 6.463 3.186 1.00 98.19 107 GLN A N 1
ATOM 840 C CA . GLN A 1 107 ? -11.236 5.558 2.067 1.00 98.19 107 GLN A CA 1
ATOM 841 C C . GLN A 1 107 ? -10.307 4.417 2.495 1.00 98.19 107 GLN A C 1
ATOM 843 O O . GLN A 1 107 ? -10.545 3.268 2.120 1.00 98.19 107 GLN A O 1
ATOM 848 N N . ALA A 1 108 ? -9.303 4.727 3.323 1.00 98.31 108 ALA A N 1
ATOM 849 C CA . ALA A 1 108 ? -8.423 3.731 3.914 1.00 98.31 108 ALA A CA 1
ATOM 850 C C . ALA A 1 108 ? -9.202 2.731 4.782 1.00 98.31 108 ALA A C 1
ATOM 852 O O . ALA A 1 108 ? -8.982 1.530 4.651 1.00 98.31 108 ALA A O 1
ATOM 853 N N . GLU A 1 109 ? -10.150 3.204 5.599 1.00 98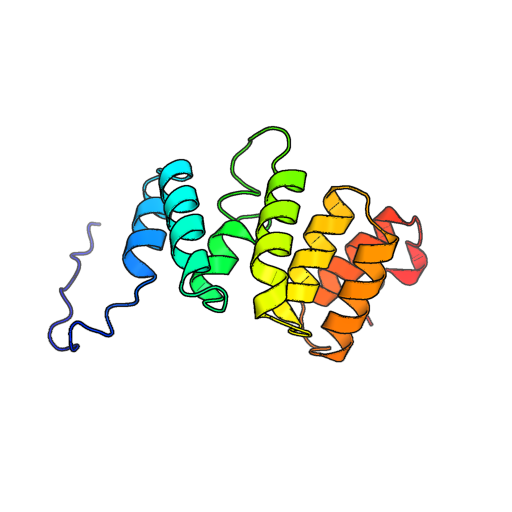.25 109 GLU A N 1
ATOM 854 C CA . GLU A 1 109 ? -11.026 2.356 6.417 1.00 98.25 109 GLU A CA 1
ATOM 855 C C . GLU A 1 109 ? -11.855 1.405 5.553 1.00 98.25 109 GLU A C 1
ATOM 857 O O . GLU A 1 109 ? -11.837 0.195 5.756 1.00 98.25 109 GLU A O 1
ATOM 862 N N . THR A 1 110 ? -12.502 1.931 4.512 1.00 98.25 110 THR A N 1
ATOM 863 C CA . THR A 1 110 ? -13.301 1.108 3.591 1.00 98.25 110 THR A CA 1
ATOM 864 C C . THR A 1 110 ? -12.461 -0.006 2.956 1.00 98.25 110 THR A C 1
ATOM 866 O O . THR A 1 110 ? -12.873 -1.166 2.926 1.00 98.25 110 THR A O 1
ATOM 869 N N . ASN A 1 111 ? -11.267 0.332 2.467 1.00 98.50 111 ASN A N 1
ATOM 870 C CA . ASN A 1 111 ? -10.395 -0.628 1.798 1.00 98.50 111 ASN A CA 1
ATOM 871 C C . ASN A 1 111 ? -9.777 -1.643 2.764 1.00 98.50 111 ASN A C 1
ATOM 873 O O . ASN A 1 111 ? -9.630 -2.809 2.395 1.00 98.50 111 ASN A O 1
ATOM 877 N N . ILE A 1 112 ? -9.413 -1.240 3.987 1.00 98.50 112 ILE A N 1
ATOM 878 C CA . ILE A 1 112 ? -8.768 -2.162 4.926 1.00 98.50 112 ILE A CA 1
ATOM 879 C C . ILE A 1 112 ? -9.744 -3.178 5.514 1.00 98.50 112 ILE A C 1
ATOM 881 O O . ILE A 1 112 ? -9.359 -4.331 5.705 1.00 98.50 112 ILE A O 1
ATOM 885 N N . GLU A 1 113 ? -11.001 -2.791 5.740 1.00 98.25 113 GLU A N 1
ATOM 886 C CA . GLU A 1 113 ? -12.043 -3.738 6.146 1.00 98.25 113 GLU A CA 1
ATOM 887 C C . GLU A 1 113 ? -12.298 -4.764 5.036 1.00 98.25 113 GLU A C 1
ATOM 889 O O . GLU A 1 113 ? -12.231 -5.964 5.287 1.00 98.25 113 GLU A O 1
ATOM 894 N N . ALA A 1 114 ? -12.444 -4.319 3.782 1.00 98.44 114 ALA A N 1
ATOM 895 C CA . ALA A 1 114 ? -12.599 -5.227 2.644 1.00 98.44 114 ALA A CA 1
ATOM 896 C C . ALA A 1 114 ? -11.381 -6.157 2.451 1.00 98.44 114 ALA A C 1
ATOM 898 O O . ALA A 1 114 ? -11.531 -7.336 2.124 1.00 98.44 114 ALA A O 1
ATOM 899 N N . ALA A 1 115 ? -10.161 -5.664 2.694 1.00 98.50 115 ALA A N 1
ATOM 900 C CA . ALA A 1 115 ? -8.958 -6.492 2.660 1.00 98.50 115 ALA A CA 1
ATOM 901 C C . ALA A 1 115 ? -8.961 -7.576 3.753 1.00 98.50 115 ALA A C 1
ATOM 903 O O . ALA A 1 115 ? -8.568 -8.714 3.491 1.00 98.50 115 ALA A O 1
ATOM 904 N N . LEU A 1 116 ? -9.411 -7.248 4.967 1.00 98.38 116 LEU A N 1
ATOM 905 C CA . LEU A 1 116 ? -9.511 -8.200 6.078 1.00 98.38 116 LEU A CA 1
ATOM 906 C C . LEU A 1 116 ? -10.648 -9.207 5.889 1.00 98.38 116 LEU A C 1
ATOM 908 O O . LEU A 1 116 ? -10.478 -10.365 6.267 1.00 98.38 116 LEU A O 1
ATOM 912 N N . ASP A 1 117 ? -11.747 -8.811 5.248 1.00 98.25 117 ASP A N 1
ATOM 913 C CA . ASP A 1 117 ? -12.801 -9.736 4.823 1.00 98.25 117 ASP A CA 1
ATOM 914 C C . ASP A 1 117 ? -12.268 -10.752 3.799 1.00 98.25 117 ASP A C 1
ATOM 916 O O . ASP A 1 117 ? -12.608 -11.936 3.848 1.00 98.25 117 ASP A O 1
ATOM 920 N N . GLY A 1 118 ? -11.392 -10.311 2.888 1.00 97.81 118 GLY A N 1
ATOM 921 C CA . GLY A 1 118 ? -10.740 -11.182 1.909 1.00 97.81 118 GLY A CA 1
ATOM 922 C C . GLY A 1 118 ? -9.638 -12.073 2.497 1.00 97.81 118 GLY A C 1
ATOM 923 O O . GLY A 1 118 ? -9.446 -13.199 2.031 1.00 97.81 118 GLY A O 1
ATOM 924 N N . ASN A 1 119 ? -8.908 -11.595 3.511 1.00 98.06 119 ASN A N 1
ATOM 925 C CA . ASN A 1 119 ? -7.890 -12.364 4.230 1.00 98.06 119 ASN A CA 1
ATOM 926 C C . ASN A 1 119 ? -7.671 -11.850 5.666 1.00 98.06 119 ASN A C 1
ATOM 928 O O . ASN A 1 119 ? -6.800 -11.013 5.930 1.00 98.06 119 ASN A O 1
ATOM 932 N N . SER A 1 120 ? -8.389 -12.442 6.619 1.00 97.12 120 SER A N 1
ATOM 933 C CA . SER A 1 120 ? -8.322 -12.072 8.037 1.00 97.12 120 SER A CA 1
ATOM 934 C C . SER A 1 120 ? -6.975 -12.378 8.700 1.00 97.12 120 SER A C 1
ATOM 936 O O . SER A 1 120 ? -6.669 -11.829 9.758 1.00 97.12 120 SER A O 1
ATOM 938 N N . ASP A 1 121 ? -6.147 -13.241 8.108 1.00 96.88 121 ASP A N 1
ATOM 939 C CA . ASP A 1 121 ? -4.837 -13.625 8.649 1.00 96.88 121 ASP A CA 1
ATOM 940 C C . ASP A 1 121 ? -3.687 -12.762 8.114 1.00 96.88 121 ASP A C 1
ATOM 942 O O . ASP A 1 121 ? -2.534 -12.925 8.525 1.00 96.88 121 ASP A O 1
ATOM 946 N N . SER A 1 122 ? -3.985 -11.791 7.244 1.00 96.50 122 SER A N 1
ATOM 947 C CA . SER A 1 122 ? -3.001 -10.841 6.732 1.00 96.50 122 SER A CA 1
ATOM 948 C C . SER A 1 122 ? -2.437 -9.965 7.857 1.00 96.50 122 SER A C 1
ATOM 950 O O . SER A 1 122 ? -3.053 -8.997 8.309 1.00 96.50 122 SER A O 1
ATOM 952 N N . ALA A 1 123 ? -1.215 -10.280 8.292 1.00 95.81 123 ALA A N 1
ATOM 953 C CA . ALA A 1 123 ? -0.495 -9.489 9.288 1.00 95.81 123 ALA A CA 1
ATOM 954 C C . ALA A 1 123 ? -0.273 -8.040 8.825 1.00 95.81 123 ALA A C 1
ATOM 956 O O . ALA A 1 123 ? -0.345 -7.118 9.635 1.00 95.81 123 ALA A O 1
ATOM 957 N N . HIS A 1 124 ? -0.042 -7.831 7.524 1.00 95.44 124 HIS A N 1
ATOM 958 C CA . HIS A 1 124 ? 0.086 -6.487 6.971 1.00 95.44 124 HIS A CA 1
ATOM 959 C C . HIS A 1 124 ? -1.235 -5.719 7.074 1.00 95.44 124 HIS A C 1
ATOM 961 O O . HIS A 1 124 ? -1.237 -4.590 7.550 1.00 95.44 124 HIS A O 1
ATOM 967 N N . SER A 1 125 ? -2.365 -6.341 6.731 1.00 97.56 125 SER A N 1
ATOM 968 C CA . SER A 1 125 ? -3.667 -5.667 6.798 1.00 97.56 125 SER A CA 1
ATOM 969 C C . SER A 1 125 ? -4.067 -5.340 8.237 1.00 97.56 125 SER A C 1
ATOM 971 O O . SER A 1 125 ? -4.515 -4.235 8.531 1.00 97.56 125 SER A O 1
ATOM 973 N N . LYS A 1 126 ? -3.796 -6.256 9.173 1.00 97.81 126 LYS A N 1
ATOM 974 C CA . LYS A 1 126 ? -3.945 -6.002 10.612 1.00 97.81 126 LYS A CA 1
ATOM 975 C C . LYS A 1 126 ? -3.092 -4.818 11.076 1.00 97.81 126 LYS A C 1
ATOM 977 O O . LYS A 1 126 ? -3.584 -3.955 11.797 1.00 97.81 126 LYS A O 1
ATOM 982 N N . HIS A 1 127 ? -1.837 -4.742 10.631 1.00 95.94 127 HIS A N 1
ATOM 983 C CA . HIS A 1 127 ? -0.956 -3.613 10.930 1.00 95.94 127 HIS A CA 1
ATOM 984 C C . HIS A 1 127 ? -1.500 -2.287 10.378 1.00 95.94 127 HIS A C 1
ATOM 986 O O . HIS A 1 127 ? -1.546 -1.303 11.109 1.00 95.94 127 HIS A O 1
ATOM 992 N N . VAL A 1 128 ? -1.952 -2.261 9.121 1.00 96.56 128 VAL A N 1
ATOM 993 C CA . VAL A 1 128 ? -2.545 -1.063 8.503 1.00 96.56 128 VAL A CA 1
ATOM 994 C C . VAL A 1 128 ? -3.795 -0.613 9.264 1.00 96.56 128 VAL A C 1
ATOM 996 O O . VAL A 1 128 ? -3.951 0.577 9.521 1.00 96.56 128 VAL A O 1
ATOM 999 N N . LYS A 1 129 ? -4.645 -1.547 9.711 1.00 96.69 129 LYS A N 1
ATOM 1000 C CA . LYS A 1 129 ? -5.817 -1.230 10.540 1.00 96.69 129 LYS A CA 1
ATOM 1001 C C . LYS A 1 129 ? -5.431 -0.612 11.889 1.00 96.69 129 LYS A C 1
ATOM 1003 O O . LYS A 1 129 ? -6.017 0.388 12.288 1.00 96.69 129 LYS A O 1
ATOM 1008 N N . ALA A 1 130 ? -4.408 -1.142 12.559 1.00 94.94 130 ALA A N 1
ATOM 1009 C CA . ALA A 1 130 ? -3.876 -0.527 13.778 1.00 94.94 130 ALA A CA 1
ATOM 1010 C C . ALA A 1 130 ? -3.327 0.890 13.525 1.00 94.94 130 ALA A C 1
ATOM 1012 O O . ALA A 1 130 ? -3.541 1.790 14.337 1.00 94.94 130 ALA A O 1
ATOM 1013 N N . HIS A 1 131 ? -2.666 1.106 12.385 1.00 94.31 131 HIS A N 1
ATOM 1014 C CA . HIS A 1 131 ? -2.176 2.425 11.990 1.00 94.31 131 HIS A CA 1
ATOM 1015 C C . HIS A 1 131 ? -3.325 3.419 11.784 1.00 94.31 131 HIS A C 1
ATOM 1017 O O . HIS A 1 131 ? -3.260 4.544 12.269 1.00 94.31 131 HIS A O 1
ATOM 1023 N N . LEU A 1 132 ? -4.403 2.988 11.126 1.00 94.94 132 LEU A N 1
ATOM 1024 C CA . LEU A 1 132 ? -5.603 3.795 10.923 1.00 94.94 132 LEU A CA 1
ATOM 1025 C C . LEU A 1 132 ? -6.256 4.209 12.251 1.00 94.94 132 LEU A C 1
ATOM 1027 O O . LEU A 1 132 ? -6.610 5.376 12.414 1.00 94.94 132 LEU A O 1
ATOM 1031 N N . PHE A 1 133 ? -6.378 3.284 13.210 1.00 92.62 133 PHE A N 1
ATOM 1032 C CA . PHE A 1 133 ? -6.899 3.595 14.545 1.00 92.62 133 PHE A CA 1
ATOM 1033 C C . PHE A 1 133 ? -6.070 4.673 15.251 1.00 92.62 133 PHE A C 1
ATOM 1035 O O . PHE A 1 133 ? -6.635 5.599 15.834 1.00 92.62 133 PHE A O 1
ATOM 1042 N N . TYR A 1 134 ? -4.740 4.591 15.152 1.00 90.81 134 TYR A N 1
ATOM 1043 C CA . T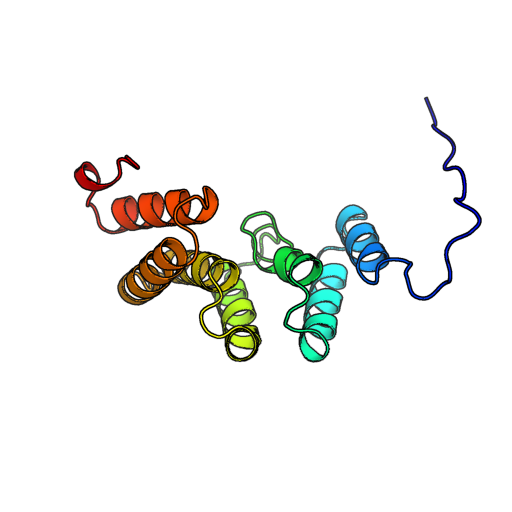YR A 1 134 ? -3.848 5.610 15.701 1.00 90.81 134 TYR A CA 1
ATOM 1044 C C . TYR A 1 134 ? -4.094 6.990 15.070 1.00 90.81 134 TYR A C 1
ATOM 1046 O O . TYR A 1 134 ? -4.280 7.966 15.796 1.00 90.81 134 TYR A O 1
ATOM 1054 N N . GLU A 1 135 ? -4.173 7.068 13.738 1.00 89.06 135 GLU A N 1
ATOM 1055 C CA . GLU A 1 135 ? -4.406 8.334 13.022 1.00 89.06 135 GLU A CA 1
ATOM 1056 C C . GLU A 1 135 ? -5.781 8.954 13.330 1.00 89.06 135 GLU A C 1
ATOM 1058 O O . GLU A 1 135 ? -5.939 10.174 13.330 1.00 89.06 135 GLU A O 1
ATOM 1063 N N . GLN A 1 136 ? -6.784 8.127 13.632 1.00 89.56 136 GLN A N 1
ATOM 1064 C CA . GLN A 1 136 ? -8.126 8.575 14.015 1.00 89.56 136 GLN A CA 1
ATOM 1065 C C . GLN A 1 136 ? -8.268 8.904 15.512 1.00 89.56 136 GLN A C 1
ATOM 1067 O O . GLN A 1 136 ? -9.358 9.285 15.937 1.00 89.56 136 GLN A O 1
ATOM 1072 N N . LEU A 1 137 ? -7.199 8.776 16.309 1.00 84.88 137 LEU A N 1
ATOM 1073 C CA . LEU A 1 137 ? -7.229 8.923 17.772 1.00 84.88 137 LEU A CA 1
ATOM 1074 C C . LEU A 1 137 ? -8.201 7.939 18.457 1.00 84.88 137 LEU A C 1
ATOM 1076 O O . LEU A 1 137 ? -8.842 8.283 19.448 1.00 84.88 137 LEU A O 1
ATOM 1080 N N . ARG A 1 138 ? -8.313 6.721 17.910 1.00 81.38 138 ARG A N 1
ATOM 1081 C CA . ARG A 1 138 ? -9.060 5.577 18.467 1.00 81.38 138 ARG A CA 1
ATOM 1082 C C . ARG A 1 138 ? -8.093 4.550 19.055 1.00 81.38 138 ARG A C 1
ATOM 1084 O O . ARG A 1 138 ? -8.091 3.374 18.694 1.00 81.38 138 ARG A O 1
ATOM 1091 N N . ASP A 1 139 ? -7.172 5.019 19.885 1.00 69.94 139 ASP A N 1
ATOM 1092 C CA . ASP A 1 139 ? -6.054 4.235 20.409 1.00 69.94 139 ASP A CA 1
ATOM 1093 C C . ASP A 1 139 ? -6.488 3.084 21.336 1.00 69.94 139 ASP A C 1
ATOM 1095 O O . ASP A 1 139 ? -5.775 2.087 21.460 1.00 69.94 139 ASP A O 1
ATOM 1099 N N . ASP A 1 140 ? -7.680 3.165 21.926 1.00 71.81 140 ASP A N 1
ATOM 1100 C CA . ASP A 1 140 ? -8.316 2.099 22.704 1.00 71.81 140 ASP A CA 1
ATOM 1101 C C . ASP A 1 140 ? -8.882 0.951 21.846 1.00 71.81 140 ASP A C 1
ATOM 1103 O O . ASP A 1 140 ? -8.955 -0.185 22.321 1.00 71.81 140 ASP A O 1
ATOM 1107 N N . GLU A 1 141 ? -9.204 1.211 20.577 1.00 71.50 141 GLU A N 1
ATOM 1108 C CA . GLU A 1 141 ? -9.675 0.219 19.596 1.00 71.50 141 GLU A CA 1
ATOM 1109 C C . GLU A 1 141 ? -8.523 -0.445 18.808 1.00 71.50 141 GLU A C 1
ATOM 1111 O O . GLU A 1 141 ? -8.729 -1.445 18.120 1.00 71.50 141 GLU A O 1
ATOM 1116 N N . GLY A 1 142 ? -7.287 0.059 18.939 1.00 63.06 142 GLY A N 1
ATOM 1117 C CA . GLY A 1 142 ? -6.113 -0.353 18.153 1.00 63.06 142 GLY A CA 1
ATOM 1118 C C . GLY A 1 142 ? -5.530 -1.746 18.441 1.00 63.06 142 GLY A C 1
ATOM 1119 O O . GLY A 1 142 ? -4.585 -2.173 17.768 1.00 63.06 142 GLY A O 1
ATOM 1120 N N . TRP A 1 143 ? -6.050 -2.469 19.434 1.00 61.88 143 TRP A N 1
ATOM 1121 C CA . TRP A 1 143 ? -5.550 -3.793 19.810 1.00 61.88 143 TRP A CA 1
ATOM 1122 C C . TRP A 1 143 ? -6.065 -4.857 18.836 1.00 61.88 143 TRP A C 1
ATOM 1124 O O . TRP A 1 143 ? -7.240 -5.210 18.842 1.00 61.88 143 TRP A O 1
ATOM 1134 N N . ILE A 1 144 ? -5.172 -5.400 18.007 1.00 57.00 144 ILE A N 1
ATOM 1135 C CA . ILE A 1 144 ? -5.484 -6.522 17.113 1.00 57.00 144 ILE A CA 1
ATOM 1136 C C . ILE A 1 144 ? -5.719 -7.772 17.984 1.00 57.00 144 ILE A C 1
ATOM 1138 O O . ILE A 1 144 ? -4.754 -8.350 18.488 1.00 57.00 144 ILE A O 1
ATOM 1142 N N . THR A 1 145 ? -6.982 -8.161 18.187 1.00 54.94 145 THR A N 1
ATOM 1143 C CA . THR A 1 145 ? -7.378 -9.422 18.850 1.00 54.94 145 THR A CA 1
ATOM 1144 C C . THR A 1 145 ? -7.343 -10.603 17.895 1.00 54.94 145 THR A C 1
ATOM 1146 O O . THR A 1 145 ? -7.809 -10.425 16.745 1.00 54.94 145 THR A O 1
#

Sequence (145 aa):
MHCPRRRAVGWPDAERSIAHPYIDIAVDRQGADARRHVYEHVKEWPRDVLIAQMCAGVFGLIGFSGSPGRESEQLSFLSGIAPAYGDDWWLLSQLAFAQLEVGQLEQAETNIEAALDGNSDSAHSKHVKAHLFYEQLRDDEGWIT

Secondary structure (DSSP, 8-state):
-----PPPP---GGGS-TTHHHHHHHHTT-HHHHHHHHHHHHHH-TT-HHHHHHHHSTTSTTTTS--TTHHHHHHHHHHHHGGGTSS-HHHHHHHHHHHHTTT-HHHHHHHHHHHHHH-TT-HHHHHHHHHHHHHTT-TTT----

Foldseek 3Di:
DDDDDDDDPDDDPVPPPPCVVLVVCCVVVVLVVSVVVLLVVCVPVVPPCVSLVQLLDCVHSLNPVPDPCSLVVNLVSLVVSVVVQPLALVSLLSNLQSCVSVPVLVSSVVSLVSSCVVPVPPPSSLVSQLVSCVSVVVNVPSDDD

Radius of gyration: 17.51 Å; chains: 1; bounding box: 49×41×44 Å